Protein AF-A0A4R4USL7-F1 (afdb_monomer)

Mean predicted aligned error: 5.61 Å

Secondary structure (DSSP, 8-state):
-PPPS---SEEEE-SS-HHHHHHSHHHHHHHHHHSTTEEEEEE--SSSPPEEEEEETTTTEEEEEEEETTEEEEEEESSS-HHHHHHHHHHHHHHTT---GGGEEEEEETTEEEEEESSTTSSEEEEPPP--

Nearest PDB structures (foldseek):
  6y2r-assembly1_B  TM=5.702E-01  e=6.009E-01  Escherichia coli K-12
  1mhm-assembly1_A  TM=3.847E-01  e=6.009E-01  Solanum tuberosum
  4it3-assembly1_A  TM=3.369E-01  e=4.751E-01  Saccharomyces cerevisiae
  3ju6-assembly1_B  TM=2.227E-01  e=7.600E-01  Apostichopus japonicus
  4rf7-assembly2_B  TM=1.829E-01  e=9.064E-01  Anthopleura japonica

Organism: NCBI:txid1848322

Sequence (132 aa):
MARPQSRVGSLRPARLDPTDVWEDWTSTWVAQLAAPDTQHSLVFADDGPAEHLLTDHVSQSWAWISAKGEEGVVRQNGPQRLWDSIEKAIHLWDGAGRPHQSAFGITITPSAQRIWLRTPDGPSWNLPTSAT

Structure (mmCIF, N/CA/C/O backbone):
data_AF-A0A4R4USL7-F1
#
_entry.id   AF-A0A4R4USL7-F1
#
loop_
_atom_site.group_PDB
_atom_site.id
_atom_site.type_symbol
_atom_site.label_atom_id
_atom_site.label_alt_id
_atom_site.label_comp_id
_atom_site.label_asym_id
_atom_site.label_entity_id
_atom_site.label_seq_id
_atom_site.pdbx_PDB_ins_code
_atom_site.Cartn_x
_atom_site.Cartn_y
_atom_site.Cartn_z
_atom_site.occupancy
_atom_site.B_iso_or_equiv
_atom_site.auth_seq_id
_atom_site.auth_comp_id
_atom_site.auth_asym_id
_atom_site.auth_atom_id
_atom_site.pdbx_PDB_model_num
ATOM 1 N N . MET A 1 1 ? 20.509 11.798 -11.915 1.00 43.12 1 MET A N 1
ATOM 2 C CA . MET A 1 1 ? 21.074 10.733 -11.044 1.00 43.12 1 MET A CA 1
ATOM 3 C C . MET A 1 1 ? 21.237 9.478 -11.892 1.00 43.12 1 MET A C 1
ATOM 5 O O . MET A 1 1 ? 20.264 9.065 -12.504 1.00 43.12 1 MET A O 1
ATOM 9 N N . ALA A 1 2 ? 22.440 8.906 -11.991 1.00 36.31 2 ALA A N 1
ATOM 10 C CA . ALA A 1 2 ? 22.701 7.754 -12.861 1.00 36.31 2 ALA A CA 1
ATOM 11 C C . ALA A 1 2 ? 22.070 6.457 -12.316 1.00 36.31 2 ALA A C 1
ATOM 13 O O . ALA A 1 2 ? 22.118 6.200 -11.113 1.00 36.31 2 ALA A O 1
ATOM 14 N N . ARG A 1 3 ? 21.509 5.624 -13.208 1.00 40.47 3 ARG A N 1
ATOM 15 C CA . ARG A 1 3 ? 20.965 4.291 -12.887 1.00 40.47 3 ARG A CA 1
ATOM 16 C C . ARG A 1 3 ? 22.046 3.425 -12.211 1.00 40.47 3 ARG A C 1
ATOM 18 O O . ARG A 1 3 ? 23.033 3.095 -12.869 1.00 40.47 3 ARG A O 1
ATOM 25 N N . PRO A 1 4 ? 21.871 2.980 -10.952 1.00 41.59 4 PRO A N 1
ATOM 26 C CA . PRO A 1 4 ? 22.828 2.072 -10.328 1.00 41.59 4 PRO A CA 1
ATOM 27 C C . PRO A 1 4 ? 22.784 0.704 -11.022 1.00 41.59 4 PRO A C 1
ATOM 29 O O . PRO A 1 4 ? 21.722 0.085 -11.119 1.00 41.59 4 PRO A O 1
ATOM 32 N N . GLN A 1 5 ? 23.943 0.246 -11.506 1.00 44.97 5 GLN A N 1
ATOM 33 C CA . GLN A 1 5 ? 24.142 -1.032 -12.208 1.00 44.97 5 GLN A CA 1
ATOM 34 C C . GLN A 1 5 ? 24.178 -2.263 -11.285 1.00 44.97 5 GLN A C 1
ATOM 36 O O . GLN A 1 5 ? 24.168 -3.387 -11.779 1.00 44.97 5 GLN A O 1
ATOM 41 N N . SER A 1 6 ? 24.154 -2.092 -9.960 1.00 50.69 6 SER A N 1
ATOM 42 C CA . SER A 1 6 ? 23.932 -3.200 -9.027 1.00 50.69 6 SER A CA 1
ATOM 43 C C . SER A 1 6 ? 22.532 -3.068 -8.437 1.00 50.69 6 SER A C 1
ATOM 45 O O . SER A 1 6 ? 22.165 -2.029 -7.896 1.00 50.69 6 SER A O 1
ATOM 47 N N . ARG A 1 7 ? 21.687 -4.085 -8.599 1.00 56.00 7 ARG A N 1
ATOM 48 C CA . ARG A 1 7 ? 20.327 -4.052 -8.048 1.00 56.00 7 ARG A CA 1
ATOM 49 C C . ARG A 1 7 ? 19.989 -5.420 -7.476 1.00 56.00 7 ARG A C 1
ATOM 51 O O . ARG A 1 7 ? 19.338 -6.224 -8.139 1.00 56.00 7 ARG A O 1
ATOM 58 N N . VAL A 1 8 ? 20.464 -5.663 -6.256 1.00 77.00 8 VAL A N 1
ATOM 59 C CA . VAL A 1 8 ? 19.923 -6.697 -5.362 1.00 77.00 8 VAL A CA 1
ATOM 60 C C . VAL A 1 8 ? 18.404 -6.501 -5.280 1.00 77.00 8 VAL A C 1
ATOM 62 O O . VAL A 1 8 ? 17.947 -5.367 -5.197 1.00 77.00 8 VAL A O 1
ATOM 65 N N . GLY A 1 9 ? 17.614 -7.571 -5.354 1.00 83.75 9 GLY A N 1
ATOM 66 C CA . GLY A 1 9 ? 16.152 -7.500 -5.264 1.00 83.75 9 GLY A CA 1
ATOM 67 C C . GLY A 1 9 ? 15.442 -8.413 -6.261 1.00 83.75 9 GLY A C 1
ATOM 68 O O . GLY A 1 9 ? 15.983 -8.748 -7.313 1.00 83.75 9 GLY A O 1
ATOM 69 N N . SER A 1 10 ? 14.217 -8.825 -5.935 1.00 92.56 10 SER A N 1
ATOM 70 C CA . SER A 1 10 ? 13.417 -9.691 -6.807 1.00 92.56 10 SER A CA 1
ATOM 71 C C . SER A 1 10 ? 12.821 -8.873 -7.947 1.00 92.56 10 SER A C 1
ATOM 73 O O . SER A 1 10 ? 12.152 -7.874 -7.681 1.00 92.56 10 SER A O 1
ATOM 75 N N . LEU A 1 11 ? 13.032 -9.312 -9.188 1.00 93.38 11 LEU A N 1
ATOM 76 C CA . LEU A 1 11 ? 12.414 -8.747 -10.386 1.00 93.38 11 LEU A CA 1
ATOM 77 C C . LEU A 1 11 ? 11.206 -9.595 -10.795 1.00 93.38 11 LEU A C 1
ATOM 79 O O . LEU A 1 11 ? 11.330 -10.814 -10.906 1.00 93.38 11 LEU A O 1
ATOM 83 N N . ARG A 1 12 ? 10.069 -8.951 -11.056 1.00 94.00 12 ARG A N 1
ATOM 84 C CA . ARG A 1 12 ? 8.862 -9.590 -11.595 1.00 94.00 12 ARG A CA 1
ATOM 85 C C . ARG A 1 12 ? 8.059 -8.622 -12.476 1.00 94.00 12 ARG A C 1
ATOM 87 O O . ARG A 1 12 ? 8.227 -7.412 -12.321 1.00 94.00 12 ARG A O 1
ATOM 94 N N . PRO A 1 13 ? 7.165 -9.116 -13.346 1.00 93.44 13 PRO A N 1
ATOM 95 C CA . PRO A 1 13 ? 6.144 -8.279 -13.971 1.00 93.44 13 PRO A CA 1
ATOM 96 C C . PRO A 1 13 ? 5.254 -7.609 -12.917 1.00 93.44 13 PRO A C 1
ATOM 98 O O . PRO A 1 13 ? 4.960 -8.215 -11.877 1.00 93.44 13 PRO A O 1
ATOM 101 N N . ALA A 1 14 ? 4.845 -6.369 -13.173 1.00 91.75 14 ALA A N 1
ATOM 102 C CA . ALA A 1 14 ? 3.778 -5.701 -12.439 1.00 91.75 14 ALA A CA 1
ATOM 103 C C . ALA A 1 14 ? 2.434 -6.345 -12.805 1.00 91.75 14 ALA A C 1
ATOM 105 O O . ALA A 1 14 ? 2.236 -6.771 -13.939 1.00 91.75 14 ALA A O 1
ATOM 106 N N . ARG A 1 15 ? 1.519 -6.441 -11.839 1.00 92.56 15 ARG A N 1
ATOM 107 C CA . ARG A 1 15 ? 0.145 -6.924 -12.067 1.00 92.56 15 ARG A CA 1
ATOM 108 C C . ARG A 1 15 ? -0.841 -5.786 -12.300 1.00 92.56 15 ARG A C 1
ATOM 110 O O . ARG A 1 15 ? -1.929 -6.032 -12.798 1.00 92.56 15 ARG A O 1
ATOM 117 N N . LEU A 1 16 ? -0.448 -4.577 -11.911 1.00 90.31 16 LEU A N 1
ATOM 118 C CA . LEU A 1 16 ? -1.172 -3.333 -12.125 1.00 90.31 16 LEU A CA 1
ATOM 119 C C . LEU A 1 16 ? -0.285 -2.387 -12.925 1.00 90.31 16 LEU A C 1
ATOM 121 O O . LEU A 1 16 ? 0.935 -2.377 -12.716 1.00 90.31 16 LEU A O 1
ATOM 125 N N . ASP A 1 17 ? -0.894 -1.580 -13.790 1.00 87.12 17 ASP A N 1
ATOM 126 C CA . ASP A 1 17 ? -0.208 -0.413 -14.331 1.00 87.12 17 ASP A CA 1
ATOM 127 C C . ASP A 1 17 ? 0.050 0.558 -13.167 1.00 87.12 17 ASP A C 1
ATOM 129 O O . ASP A 1 17 ? -0.893 0.943 -12.469 1.00 87.12 17 ASP A O 1
ATOM 133 N N . PRO A 1 18 ? 1.311 0.933 -12.884 1.00 82.00 18 PRO A N 1
ATOM 134 C CA . PRO A 1 18 ? 1.587 1.917 -11.850 1.00 82.00 18 PRO A CA 1
ATOM 135 C C . PRO A 1 18 ? 0.876 3.245 -12.100 1.00 82.00 18 PRO A C 1
ATOM 137 O O . PRO A 1 18 ? 0.474 3.880 -11.134 1.00 82.00 18 PRO A O 1
ATOM 140 N N . THR A 1 19 ? 0.693 3.654 -13.353 1.00 82.81 19 THR A N 1
ATOM 141 C CA . THR A 1 19 ? 0.023 4.909 -13.713 1.00 82.81 19 THR A CA 1
ATOM 142 C C . THR A 1 19 ? -1.409 4.924 -13.182 1.00 82.81 19 THR A C 1
ATOM 144 O O . THR A 1 19 ? -1.765 5.832 -12.433 1.00 82.81 19 THR A O 1
ATOM 147 N N . ASP A 1 20 ? -2.173 3.857 -13.435 1.00 86.44 20 ASP A N 1
ATOM 148 C CA . ASP A 1 20 ? -3.557 3.709 -12.963 1.00 86.44 20 ASP A CA 1
ATOM 149 C C . ASP A 1 20 ? -3.674 3.824 -11.437 1.00 86.44 20 ASP A C 1
ATOM 151 O O . ASP A 1 20 ? -4.639 4.390 -10.916 1.00 86.44 20 ASP A O 1
ATOM 155 N N . VAL A 1 21 ? -2.686 3.297 -10.701 1.00 89.31 21 VAL A N 1
ATOM 156 C CA . VAL A 1 21 ? -2.690 3.339 -9.232 1.00 89.31 21 VAL A CA 1
ATOM 157 C C . VAL A 1 21 ? -2.593 4.775 -8.714 1.00 89.31 21 VAL A C 1
ATOM 159 O O . VAL A 1 21 ? -3.223 5.088 -7.701 1.00 89.31 21 VAL A O 1
ATOM 162 N N . TRP A 1 22 ? -1.830 5.634 -9.395 1.00 88.94 22 TRP A N 1
ATOM 163 C CA . TRP A 1 22 ? -1.532 7.001 -8.957 1.00 88.94 22 TRP A CA 1
ATOM 164 C C . TRP A 1 22 ? -2.449 8.075 -9.563 1.00 88.94 22 TRP A C 1
ATOM 166 O O . TRP A 1 22 ? -2.436 9.209 -9.087 1.00 88.94 22 TRP A O 1
ATOM 176 N N . GLU A 1 23 ? -3.243 7.750 -10.587 1.00 87.75 23 GLU A N 1
ATOM 177 C CA . GLU A 1 23 ? -4.209 8.683 -11.188 1.00 87.75 23 GLU A CA 1
ATOM 178 C C . GLU A 1 23 ? -5.504 8.824 -10.374 1.00 87.75 23 GLU A C 1
ATOM 180 O O . GLU A 1 23 ? -6.070 9.917 -10.291 1.00 87.75 23 GLU A O 1
ATOM 185 N N . ASP A 1 24 ? -5.975 7.741 -9.743 1.00 90.19 24 ASP A N 1
ATOM 186 C CA . ASP A 1 24 ? -7.152 7.785 -8.875 1.00 90.19 24 ASP A CA 1
ATOM 187 C C . ASP A 1 24 ? -6.777 8.105 -7.420 1.00 90.19 24 ASP A C 1
ATOM 189 O O . ASP A 1 24 ? -5.935 7.456 -6.787 1.00 90.19 24 ASP A O 1
ATOM 193 N N . TRP A 1 25 ? -7.472 9.092 -6.854 1.00 91.94 25 TRP A N 1
ATOM 194 C CA . TRP A 1 25 ? -7.264 9.521 -5.474 1.00 91.94 25 TRP A CA 1
ATOM 195 C C . TRP A 1 25 ? -7.548 8.401 -4.467 1.00 91.94 25 TRP A C 1
ATOM 197 O O . TRP A 1 25 ? -6.787 8.214 -3.514 1.00 91.94 25 TRP A O 1
ATOM 207 N N . THR A 1 26 ? -8.628 7.636 -4.667 1.00 96.00 26 THR A N 1
ATOM 208 C CA . THR A 1 26 ? -8.997 6.573 -3.717 1.00 96.00 26 THR A CA 1
ATOM 209 C C . THR A 1 26 ? -7.999 5.421 -3.787 1.00 96.00 26 THR A C 1
ATOM 211 O O . THR A 1 26 ? -7.582 4.918 -2.745 1.00 96.00 26 THR A O 1
ATOM 214 N N . SER A 1 27 ? -7.547 5.062 -4.987 1.00 95.88 27 SER A N 1
ATOM 215 C CA . SER A 1 27 ? -6.459 4.113 -5.216 1.00 95.88 27 SER A CA 1
ATOM 216 C C . SER A 1 27 ? -5.167 4.536 -4.510 1.00 95.88 27 SER A C 1
ATOM 218 O O . SER A 1 27 ? -4.606 3.752 -3.744 1.00 95.88 27 SER A O 1
ATOM 220 N N . THR A 1 28 ? -4.734 5.792 -4.662 1.00 95.06 28 THR A N 1
ATOM 221 C CA . THR A 1 28 ? -3.539 6.312 -3.969 1.00 95.06 28 THR A CA 1
ATOM 222 C C . THR A 1 28 ? -3.684 6.212 -2.448 1.00 95.06 28 THR A C 1
ATOM 224 O O . THR A 1 28 ? -2.755 5.812 -1.744 1.00 95.06 28 THR A O 1
ATOM 227 N N . TRP A 1 29 ? -4.873 6.510 -1.923 1.00 95.56 29 TRP A N 1
ATOM 228 C CA . TRP A 1 29 ? -5.157 6.360 -0.501 1.00 95.56 29 TRP A CA 1
ATOM 229 C C . TRP A 1 29 ? -5.116 4.890 -0.043 1.00 95.56 29 TRP A C 1
ATOM 231 O O . TRP A 1 29 ? -4.500 4.594 0.980 1.00 95.56 29 TRP A O 1
ATOM 241 N N . VAL A 1 30 ? -5.679 3.948 -0.808 1.00 98.00 30 VAL A N 1
ATOM 242 C CA . VAL A 1 30 ? -5.581 2.501 -0.523 1.00 98.00 30 VAL A CA 1
ATOM 243 C C . VAL A 1 30 ? -4.129 2.012 -0.589 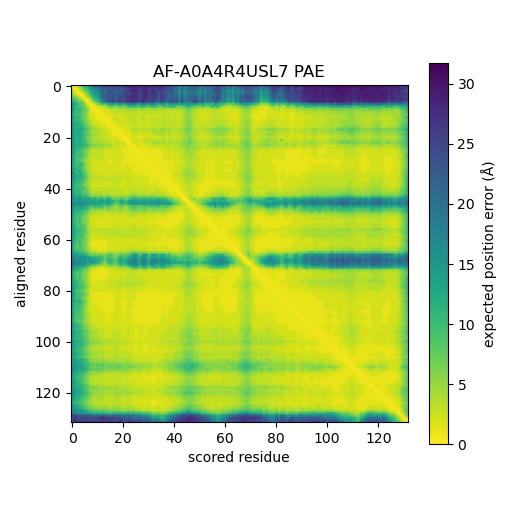1.00 98.00 30 VAL A C 1
ATOM 245 O O . VAL A 1 30 ? -3.712 1.220 0.259 1.00 98.00 30 VAL A O 1
ATOM 248 N N . ALA A 1 31 ? -3.336 2.506 -1.543 1.00 97.25 31 ALA A N 1
ATOM 249 C CA . ALA A 1 31 ? -1.908 2.215 -1.629 1.00 97.25 31 ALA A CA 1
ATOM 250 C C . ALA A 1 31 ? -1.166 2.678 -0.363 1.00 97.25 31 ALA A C 1
ATOM 252 O O . ALA A 1 31 ? -0.379 1.914 0.200 1.00 97.25 31 ALA A O 1
ATOM 253 N N . GLN A 1 32 ? -1.485 3.870 0.154 1.00 96.06 32 GLN A N 1
ATOM 254 C CA . GLN A 1 32 ? -0.936 4.367 1.420 1.00 96.06 32 GLN A CA 1
ATOM 255 C C . GLN A 1 32 ? -1.331 3.486 2.615 1.00 96.06 32 GLN A C 1
ATOM 257 O O . GLN A 1 32 ? -0.504 3.248 3.490 1.00 96.06 32 GLN A O 1
ATOM 262 N N . LEU A 1 33 ? -2.557 2.950 2.666 1.00 97.00 33 LEU A N 1
ATOM 263 C CA . LEU A 1 33 ? -2.951 2.012 3.732 1.00 97.00 33 LEU A CA 1
ATOM 264 C C . LEU A 1 33 ? -2.135 0.714 3.706 1.00 97.00 33 LEU A C 1
ATOM 266 O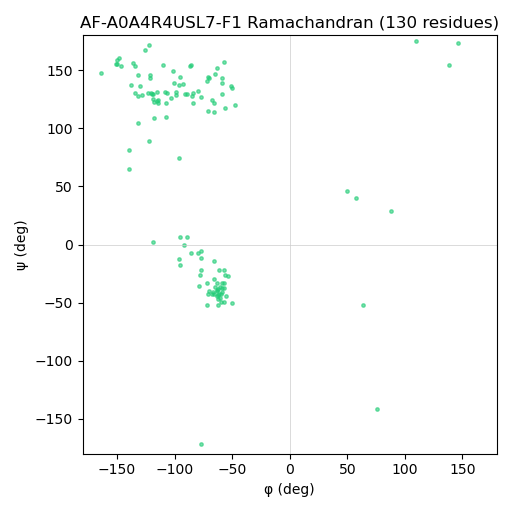 O . LEU A 1 33 ? -1.895 0.107 4.749 1.00 97.00 33 LEU A O 1
ATOM 270 N N . ALA A 1 34 ? -1.739 0.266 2.515 1.00 97.19 34 ALA A N 1
ATOM 271 C CA . ALA A 1 34 ? -0.956 -0.949 2.324 1.00 97.19 34 ALA A CA 1
ATOM 272 C C . ALA A 1 34 ? 0.533 -0.769 2.651 1.00 97.19 34 ALA A C 1
ATOM 274 O O . ALA A 1 34 ? 1.214 -1.743 2.978 1.00 97.19 34 ALA A O 1
ATOM 275 N N . ALA A 1 35 ? 1.029 0.461 2.526 1.00 96.19 35 ALA A N 1
ATOM 276 C CA . ALA A 1 35 ? 2.433 0.815 2.658 1.00 96.19 35 ALA A CA 1
ATOM 277 C C . ALA A 1 35 ? 2.579 2.145 3.439 1.00 96.19 35 ALA A C 1
ATOM 279 O O . ALA A 1 35 ? 3.018 3.153 2.889 1.00 96.19 35 ALA A O 1
ATOM 280 N N . PRO A 1 36 ? 2.193 2.171 4.728 1.00 94.50 36 PRO A N 1
ATOM 281 C CA . PRO A 1 36 ? 1.951 3.401 5.491 1.00 94.50 36 PRO A CA 1
ATOM 282 C C . PRO A 1 36 ? 3.189 4.270 5.726 1.00 94.50 36 PRO A C 1
ATOM 284 O O . PRO A 1 36 ? 3.059 5.488 5.779 1.00 94.50 36 PRO A O 1
ATOM 287 N N . ASP A 1 37 ? 4.375 3.670 5.807 1.00 94.44 37 ASP A N 1
ATOM 288 C CA . ASP A 1 37 ? 5.647 4.383 5.992 1.00 94.44 37 ASP A CA 1
ATOM 289 C C . ASP A 1 37 ? 6.375 4.656 4.661 1.00 94.44 37 ASP A C 1
ATOM 291 O O . ASP A 1 37 ? 7.521 5.110 4.634 1.00 94.44 37 ASP A O 1
ATOM 295 N N . THR A 1 38 ? 5.730 4.348 3.530 1.00 96.19 38 THR A N 1
ATOM 296 C CA . THR A 1 38 ? 6.341 4.461 2.205 1.00 96.19 38 THR A CA 1
ATOM 297 C C . THR A 1 38 ? 6.234 5.870 1.651 1.00 96.19 38 THR A C 1
ATOM 299 O O . THR A 1 38 ? 5.157 6.455 1.577 1.00 96.19 38 THR A O 1
ATOM 302 N N . GLN A 1 39 ? 7.365 6.382 1.181 1.00 95.56 39 GLN A N 1
ATOM 303 C CA . GLN A 1 39 ? 7.445 7.555 0.325 1.00 95.56 39 GLN A CA 1
ATOM 304 C C . GLN A 1 39 ? 7.446 7.120 -1.140 1.00 95.56 39 GLN A C 1
ATOM 306 O O . GLN A 1 39 ? 8.140 6.171 -1.510 1.00 95.56 39 GLN A O 1
ATOM 311 N N . HIS A 1 40 ? 6.698 7.839 -1.974 1.00 94.69 40 HIS A N 1
ATOM 312 C CA . HIS A 1 40 ? 6.681 7.661 -3.424 1.00 94.69 40 HIS A CA 1
ATOM 313 C C . HIS A 1 40 ? 7.378 8.843 -4.102 1.00 94.69 40 HIS A C 1
ATOM 315 O O . HIS A 1 40 ? 7.127 10.001 -3.783 1.00 94.69 40 HIS A O 1
ATOM 321 N N . SER A 1 41 ? 8.293 8.551 -5.021 1.00 91.75 41 SER A N 1
ATOM 322 C CA . SER A 1 41 ? 9.011 9.531 -5.835 1.00 91.75 41 SER A CA 1
ATOM 323 C C . SER A 1 41 ? 8.988 9.134 -7.306 1.00 91.75 41 SER A C 1
ATOM 325 O O . SER A 1 41 ? 9.067 7.951 -7.642 1.00 91.75 41 SER A O 1
ATOM 327 N N . LEU A 1 42 ? 8.934 10.130 -8.188 1.00 90.44 42 LEU A N 1
ATOM 328 C CA . LEU A 1 42 ? 9.174 9.945 -9.616 1.00 90.44 42 LEU A CA 1
ATOM 329 C C . LEU A 1 42 ? 10.653 10.170 -9.919 1.00 90.44 42 LEU A C 1
ATOM 331 O O . LEU A 1 42 ? 11.240 11.180 -9.528 1.00 90.44 42 LEU A O 1
ATOM 335 N N . VAL A 1 43 ? 11.252 9.222 -10.628 1.00 88.69 43 VAL A N 1
ATOM 336 C CA . VAL A 1 43 ? 12.625 9.295 -11.112 1.00 88.69 43 VAL A CA 1
ATOM 337 C C . VAL A 1 43 ? 12.580 9.524 -12.614 1.00 88.69 43 VAL A C 1
ATOM 339 O O . VAL A 1 43 ? 12.224 8.634 -13.384 1.00 88.69 43 VAL A O 1
ATOM 342 N N . PHE A 1 44 ? 12.959 10.726 -13.030 1.00 84.50 44 PHE A N 1
ATOM 343 C CA . PHE A 1 44 ? 13.080 11.082 -14.437 1.00 84.50 44 PHE A CA 1
ATOM 344 C C . PHE A 1 44 ? 14.449 10.631 -14.955 1.00 84.50 44 PHE A C 1
ATOM 346 O O . PHE A 1 44 ? 15.486 11.003 -14.396 1.00 84.50 44 PHE A O 1
ATOM 353 N N . ALA A 1 45 ? 14.448 9.792 -15.989 1.00 72.75 45 ALA A N 1
ATOM 354 C CA . ALA A 1 45 ? 15.642 9.497 -16.771 1.00 72.75 45 ALA A CA 1
ATOM 355 C C . ALA A 1 45 ? 15.806 10.557 -17.868 1.00 72.75 45 ALA A C 1
ATOM 357 O O . ALA A 1 45 ? 14.816 11.143 -18.298 1.00 72.75 45 ALA A O 1
ATOM 358 N N . ASP A 1 46 ? 17.042 10.776 -18.323 1.00 75.31 46 ASP A N 1
ATOM 359 C CA . ASP A 1 46 ? 17.324 11.751 -19.386 1.00 75.31 46 ASP A CA 1
ATOM 360 C C . ASP A 1 46 ? 16.582 11.385 -20.688 1.00 75.31 46 ASP A C 1
ATOM 362 O O . ASP A 1 46 ? 16.029 12.263 -21.340 1.00 75.31 46 ASP A O 1
ATOM 366 N N . ASP A 1 47 ? 16.473 10.081 -20.985 1.00 74.62 47 ASP A N 1
ATOM 367 C CA . ASP A 1 47 ? 15.712 9.528 -22.108 1.00 74.62 47 ASP A CA 1
ATOM 368 C C . ASP A 1 47 ? 14.818 8.362 -21.632 1.00 74.62 47 ASP A C 1
ATOM 370 O O . ASP A 1 47 ? 15.300 7.251 -21.376 1.00 74.62 47 ASP A O 1
ATOM 374 N N . GLY A 1 48 ? 13.507 8.592 -21.499 1.00 74.94 48 GLY A N 1
ATOM 375 C CA . GLY A 1 48 ? 12.517 7.547 -21.198 1.00 74.94 48 GLY A CA 1
ATOM 376 C C . GLY A 1 48 ? 11.338 8.011 -20.333 1.00 74.94 48 GLY A C 1
ATOM 377 O O . GLY A 1 48 ? 11.333 9.144 -19.852 1.00 74.94 48 GLY A O 1
ATOM 378 N N . PRO A 1 49 ? 10.325 7.148 -20.125 1.00 78.88 49 PRO A N 1
ATOM 379 C CA . PRO A 1 49 ? 9.239 7.445 -19.197 1.00 78.88 49 PRO A CA 1
ATOM 380 C C . PRO A 1 49 ? 9.771 7.578 -17.764 1.00 78.88 49 PRO A C 1
ATOM 382 O O . PRO A 1 49 ? 10.770 6.952 -17.399 1.00 78.88 49 PRO A O 1
ATOM 385 N N . ALA A 1 50 ? 9.083 8.380 -16.948 1.00 84.25 50 ALA A N 1
ATOM 386 C CA . ALA A 1 50 ? 9.371 8.460 -15.523 1.00 84.25 50 ALA A CA 1
ATOM 387 C C . ALA A 1 50 ? 9.215 7.076 -14.872 1.00 84.25 50 ALA A C 1
ATOM 389 O O . ALA A 1 50 ? 8.294 6.320 -15.183 1.00 84.25 50 ALA A O 1
ATOM 390 N N . GLU A 1 51 ? 10.126 6.741 -13.965 1.00 88.19 51 GLU A N 1
ATOM 391 C CA . GLU A 1 51 ? 10.064 5.516 -13.171 1.00 88.19 51 GLU A CA 1
ATOM 392 C C . GLU A 1 51 ? 9.553 5.847 -11.764 1.00 88.19 51 GLU A C 1
ATOM 394 O O . GLU A 1 51 ? 9.796 6.934 -11.241 1.00 88.19 51 GLU A O 1
ATOM 399 N N . HIS A 1 52 ? 8.858 4.912 -11.124 1.00 91.44 52 HIS A N 1
ATOM 400 C CA . HIS A 1 52 ? 8.327 5.098 -9.776 1.00 91.44 52 HIS A CA 1
ATOM 401 C C . HIS A 1 52 ? 9.265 4.431 -8.773 1.00 91.44 52 HIS A C 1
ATOM 403 O O . HIS A 1 52 ? 9.604 3.253 -8.906 1.00 91.44 52 HIS A O 1
ATOM 409 N N . LEU A 1 53 ? 9.666 5.178 -7.751 1.00 94.06 53 LEU A N 1
ATOM 410 C CA . LEU A 1 53 ? 10.454 4.685 -6.631 1.00 94.06 53 LEU A CA 1
ATOM 411 C C . LEU A 1 53 ? 9.623 4.773 -5.353 1.00 94.06 53 LEU A C 1
ATOM 413 O O . LEU A 1 53 ? 9.148 5.844 -4.985 1.00 94.06 53 LEU A O 1
ATOM 417 N N . LEU A 1 54 ? 9.481 3.638 -4.682 1.00 96.44 54 LEU A N 1
ATOM 418 C CA . LEU A 1 54 ? 8.913 3.505 -3.352 1.00 96.44 54 LEU A CA 1
ATOM 419 C C . LEU A 1 54 ? 10.032 3.221 -2.358 1.00 96.44 54 LEU A C 1
ATOM 421 O O . LEU A 1 54 ? 10.824 2.300 -2.574 1.00 96.44 54 LEU A O 1
ATOM 425 N N . THR A 1 55 ? 10.076 3.971 -1.264 1.00 97.19 55 THR A N 1
ATOM 426 C CA . THR A 1 55 ? 11.057 3.792 -0.188 1.00 97.19 55 THR A CA 1
ATOM 427 C C . THR A 1 55 ? 10.385 3.840 1.168 1.00 97.19 55 THR A C 1
ATOM 429 O O . THR A 1 55 ? 9.667 4.787 1.471 1.00 97.19 55 THR A O 1
ATOM 432 N N . ASP A 1 56 ? 10.676 2.853 2.003 1.00 96.06 56 ASP A N 1
ATOM 433 C CA . ASP A 1 56 ? 10.301 2.815 3.410 1.00 96.06 56 ASP A CA 1
ATOM 434 C C . ASP A 1 56 ? 11.585 2.772 4.247 1.00 96.06 56 ASP A C 1
ATOM 436 O O . ASP A 1 56 ? 12.315 1.775 4.272 1.00 96.06 56 ASP A O 1
ATOM 440 N N . HIS A 1 57 ? 11.870 3.881 4.926 1.00 92.38 57 HIS A N 1
ATOM 441 C CA . HIS A 1 57 ? 13.052 4.019 5.774 1.00 92.38 57 HIS A CA 1
ATOM 442 C C . HIS A 1 57 ? 12.910 3.308 7.123 1.00 92.38 57 HIS A C 1
ATOM 444 O O . HIS A 1 57 ? 13.927 2.987 7.739 1.00 92.38 57 HIS A O 1
ATOM 450 N N . VAL A 1 58 ? 11.686 3.040 7.582 1.00 91.94 58 VAL A N 1
ATOM 451 C CA . VAL A 1 58 ? 11.437 2.325 8.837 1.00 91.94 58 VAL A CA 1
ATOM 452 C C . VAL A 1 58 ? 11.798 0.857 8.654 1.00 91.94 58 VAL A C 1
ATOM 454 O O . VAL A 1 58 ? 12.609 0.316 9.405 1.00 91.94 58 VAL A O 1
ATOM 457 N N . SER A 1 59 ? 11.264 0.220 7.610 1.00 93.06 59 SER A N 1
ATOM 458 C CA . SER A 1 59 ? 11.557 -1.190 7.330 1.00 93.06 59 SER A CA 1
ATOM 459 C C . SER A 1 59 ? 12.830 -1.418 6.513 1.00 93.06 59 SER A C 1
ATOM 461 O O . SER A 1 59 ? 13.232 -2.567 6.346 1.00 93.06 59 SER A O 1
ATOM 463 N N . GLN A 1 60 ? 13.466 -0.357 6.003 1.00 94.81 60 GLN A N 1
ATOM 464 C CA . GLN A 1 60 ? 14.589 -0.441 5.058 1.00 94.81 60 GLN A CA 1
ATOM 465 C C . GLN A 1 60 ? 14.213 -1.227 3.787 1.00 94.81 60 GLN A C 1
ATOM 467 O O . GLN A 1 60 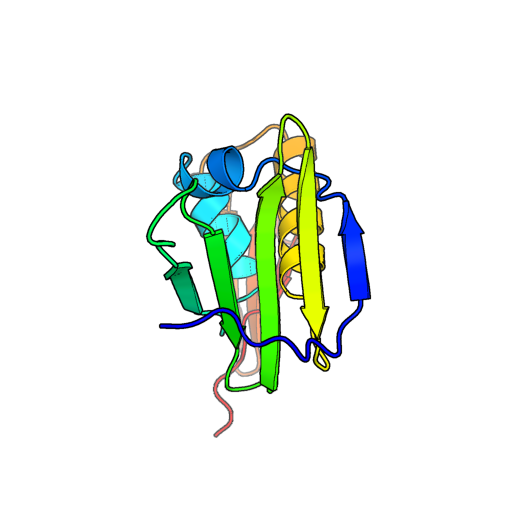? 14.999 -2.022 3.258 1.00 94.81 60 GLN A O 1
ATOM 472 N N . SER A 1 61 ? 12.991 -1.005 3.297 1.00 96.44 61 SER A N 1
ATOM 473 C CA . SER A 1 61 ? 12.456 -1.641 2.090 1.00 96.44 61 SER A CA 1
ATOM 474 C C . SER A 1 61 ? 12.318 -0.648 0.947 1.00 96.44 61 SER A C 1
ATOM 476 O O . SER A 1 61 ? 12.152 0.553 1.153 1.00 96.44 61 SER A O 1
ATOM 478 N N . TRP A 1 62 ? 12.365 -1.148 -0.284 1.00 97.31 62 TRP A N 1
ATOM 479 C CA . TRP A 1 62 ? 12.143 -0.332 -1.471 1.00 97.31 62 TRP A CA 1
ATOM 480 C C . TRP A 1 62 ? 11.551 -1.136 -2.625 1.00 97.31 62 TRP A C 1
ATOM 482 O O . TRP A 1 62 ? 11.751 -2.351 -2.731 1.00 97.31 62 TRP A O 1
ATOM 492 N N . ALA A 1 63 ? 10.863 -0.437 -3.528 1.00 96.12 63 ALA A N 1
ATOM 493 C CA . ALA A 1 63 ? 10.410 -0.965 -4.808 1.00 96.12 63 ALA A CA 1
ATOM 494 C C . ALA A 1 63 ? 10.632 0.059 -5.928 1.00 96.12 63 ALA A C 1
ATOM 496 O O . ALA A 1 63 ? 10.380 1.244 -5.774 1.00 96.12 63 ALA A O 1
ATOM 497 N N . TRP A 1 64 ? 11.111 -0.418 -7.066 1.00 94.19 64 TRP A N 1
ATOM 498 C CA . TRP A 1 64 ? 11.322 0.329 -8.293 1.00 94.19 64 TRP A CA 1
ATOM 499 C C . TRP A 1 64 ? 10.377 -0.225 -9.348 1.00 94.19 64 TRP A C 1
ATOM 501 O O . TRP A 1 64 ? 10.456 -1.415 -9.664 1.00 94.19 64 TRP A O 1
ATOM 511 N N . ILE A 1 65 ? 9.517 0.620 -9.902 1.00 92.44 65 ILE A N 1
ATOM 512 C CA . ILE A 1 65 ? 8.545 0.250 -10.922 1.00 92.44 65 ILE A CA 1
ATOM 513 C C . ILE A 1 65 ? 8.863 1.033 -12.189 1.00 92.44 65 ILE A C 1
ATOM 515 O O . ILE A 1 65 ? 8.924 2.261 -12.179 1.00 92.44 65 ILE A O 1
ATOM 519 N N . SER A 1 66 ? 9.102 0.316 -13.280 1.00 86.00 66 SER A N 1
ATOM 520 C CA . SER A 1 66 ? 9.378 0.912 -14.586 1.00 86.00 66 SER A CA 1
ATOM 521 C C . SER A 1 66 ? 8.371 0.404 -15.603 1.00 86.00 66 SER A C 1
ATOM 523 O O . SER A 1 66 ? 8.213 -0.812 -15.737 1.00 86.00 66 SER A O 1
ATOM 525 N N . ALA A 1 67 ? 7.758 1.311 -16.359 1.00 72.75 67 ALA A N 1
ATOM 526 C CA . ALA A 1 67 ? 7.057 0.957 -17.584 1.00 72.75 67 ALA A CA 1
ATOM 527 C C . ALA A 1 67 ? 8.103 0.572 -18.642 1.00 72.75 67 ALA A C 1
ATOM 529 O O . ALA A 1 67 ? 8.944 1.394 -19.017 1.00 72.75 67 ALA A O 1
ATOM 530 N N . LYS A 1 68 ? 8.119 -0.691 -19.086 1.00 66.44 68 LYS A N 1
ATOM 531 C CA . LYS A 1 68 ? 9.019 -1.142 -20.154 1.00 66.44 68 LYS A CA 1
ATOM 532 C C . LYS A 1 68 ? 8.189 -1.717 -21.301 1.00 66.44 68 LYS A C 1
ATOM 534 O O . LYS A 1 68 ? 7.956 -2.917 -21.357 1.00 66.44 68 LYS A O 1
ATOM 539 N N . GLY A 1 69 ? 7.802 -0.860 -22.244 1.00 64.56 69 GLY A N 1
ATOM 540 C CA . GLY A 1 69 ? 6.853 -1.232 -23.299 1.00 64.56 69 GLY A CA 1
ATOM 541 C C . GLY A 1 69 ? 5.425 -1.274 -22.751 1.00 64.56 69 GLY A C 1
ATOM 542 O O . GLY A 1 69 ? 5.084 -0.431 -21.929 1.00 64.56 69 GLY A O 1
ATOM 543 N N . GLU A 1 70 ? 4.620 -2.245 -23.185 1.00 58.84 70 GLU A N 1
ATOM 544 C CA . GLU A 1 70 ? 3.225 -2.421 -22.732 1.00 58.84 70 GLU A CA 1
ATOM 545 C C . GLU A 1 70 ? 3.108 -3.067 -21.337 1.00 58.84 70 GLU A C 1
ATOM 547 O O . GLU A 1 70 ? 2.034 -3.062 -20.747 1.00 58.84 70 GLU A O 1
ATOM 552 N N . GLU A 1 71 ? 4.202 -3.604 -20.781 1.00 68.94 71 GLU A N 1
ATOM 553 C CA . GLU A 1 71 ? 4.197 -4.293 -19.487 1.00 68.94 71 GLU A CA 1
ATOM 554 C C . GLU A 1 71 ? 5.110 -3.587 -18.468 1.00 68.94 71 GLU A C 1
ATOM 556 O O . GLU A 1 71 ? 6.308 -3.364 -18.689 1.00 68.94 71 GLU A O 1
ATOM 561 N N . GLY A 1 72 ? 4.550 -3.235 -17.309 1.00 82.56 72 GLY A N 1
ATOM 562 C CA . GLY A 1 72 ? 5.320 -2.732 -16.173 1.00 82.56 72 GLY A CA 1
ATOM 563 C C . GLY A 1 72 ? 6.180 -3.833 -15.545 1.00 82.56 72 GLY A C 1
ATOM 564 O O . GLY A 1 72 ? 5.755 -4.981 -15.426 1.00 82.56 72 GLY A O 1
ATOM 565 N N . VAL A 1 73 ? 7.388 -3.500 -15.084 1.00 91.25 73 VAL A N 1
ATOM 566 C CA . VAL A 1 73 ? 8.222 -4.406 -14.275 1.00 91.25 73 VAL A CA 1
ATOM 567 C C . VAL A 1 73 ? 8.549 -3.791 -12.926 1.00 91.25 73 VAL A C 1
ATOM 569 O O . VAL A 1 73 ? 8.807 -2.594 -12.808 1.00 91.25 73 VAL A O 1
ATOM 572 N N . VAL A 1 74 ? 8.581 -4.643 -11.908 1.00 94.00 74 VAL A N 1
ATOM 573 C CA . VAL A 1 74 ? 8.808 -4.274 -10.514 1.00 94.00 74 VAL A CA 1
ATOM 574 C C . VAL A 1 74 ? 10.065 -4.963 -10.034 1.00 94.00 74 VAL A C 1
ATOM 576 O O . VAL A 1 74 ? 10.215 -6.182 -10.147 1.00 94.00 74 VAL A O 1
ATOM 579 N N . ARG A 1 75 ? 10.963 -4.186 -9.441 1.00 94.12 75 ARG A N 1
ATOM 580 C CA . ARG A 1 75 ? 12.101 -4.699 -8.689 1.00 94.12 75 ARG A CA 1
ATOM 581 C C . ARG A 1 75 ? 12.027 -4.205 -7.265 1.00 94.12 75 ARG A C 1
ATOM 583 O O . ARG A 1 75 ? 11.895 -3.013 -7.059 1.00 94.12 75 ARG A O 1
ATOM 590 N N . GLN A 1 76 ? 12.155 -5.089 -6.292 1.00 96.44 76 GLN A N 1
ATOM 591 C CA . GLN A 1 76 ? 12.002 -4.703 -4.890 1.00 96.44 76 GLN A CA 1
ATOM 592 C C . GLN A 1 76 ? 12.910 -5.504 -3.968 1.00 96.44 76 GLN A C 1
ATOM 594 O O . GLN A 1 76 ? 13.269 -6.654 -4.257 1.00 96.44 76 GLN A O 1
ATOM 599 N N . ASN A 1 77 ? 13.249 -4.910 -2.832 1.00 95.81 77 ASN A N 1
ATOM 600 C CA . ASN A 1 77 ? 14.111 -5.506 -1.824 1.00 95.81 77 ASN A CA 1
ATOM 601 C C . ASN A 1 77 ? 13.752 -4.991 -0.426 1.00 95.81 77 ASN A C 1
ATOM 603 O O . ASN A 1 77 ? 13.182 -3.913 -0.288 1.00 95.81 77 ASN A O 1
ATOM 607 N N . GLY A 1 78 ? 14.143 -5.753 0.591 1.00 95.00 78 GLY A N 1
ATOM 608 C CA . GLY A 1 78 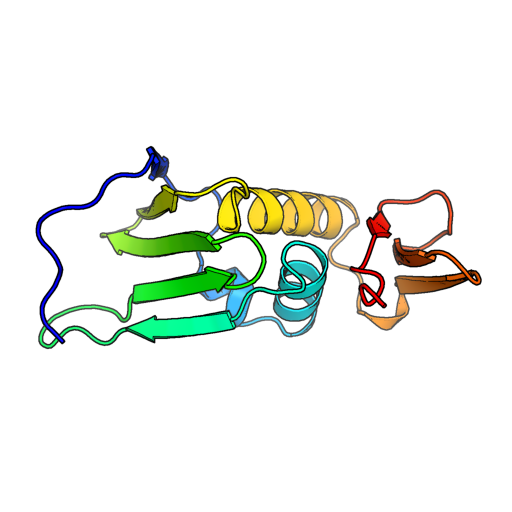? 13.890 -5.448 1.996 1.00 95.00 78 GLY A CA 1
ATOM 609 C C . GLY A 1 78 ? 12.866 -6.391 2.637 1.00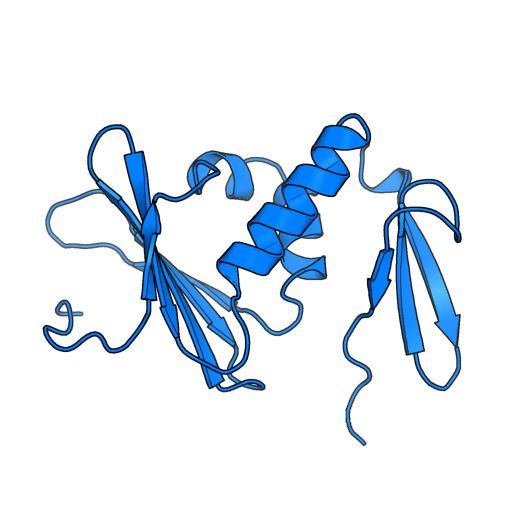 95.00 78 GLY A C 1
ATOM 610 O O . GLY A 1 78 ? 12.316 -7.263 1.952 1.00 95.00 78 GLY A O 1
ATOM 611 N N . PRO A 1 79 ? 12.648 -6.256 3.957 1.00 95.31 79 PRO A N 1
ATOM 612 C CA . PRO A 1 79 ? 11.688 -7.057 4.717 1.00 95.31 79 PRO A CA 1
ATOM 613 C C . PRO A 1 79 ? 10.246 -6.945 4.213 1.00 95.31 79 PRO A C 1
ATOM 615 O O . PRO A 1 79 ? 9.503 -7.923 4.272 1.00 95.31 79 PRO A O 1
ATOM 618 N N . GLN A 1 80 ? 9.855 -5.777 3.699 1.00 95.19 80 GLN A N 1
ATOM 619 C CA . GLN A 1 80 ? 8.533 -5.529 3.134 1.00 95.19 80 GLN A CA 1
ATOM 620 C C . GLN A 1 80 ? 8.581 -5.582 1.605 1.00 95.19 80 GLN A C 1
ATOM 622 O O . GLN A 1 80 ? 9.483 -5.049 0.956 1.00 95.19 80 GLN A O 1
ATOM 627 N N . ARG A 1 81 ? 7.561 -6.193 1.000 1.00 96.81 81 ARG A N 1
ATOM 628 C CA . ARG A 1 81 ? 7.350 -6.192 -0.454 1.00 96.81 81 ARG A CA 1
ATOM 629 C C . ARG A 1 81 ? 6.359 -5.089 -0.814 1.00 96.81 81 ARG A C 1
ATOM 631 O O . ARG A 1 81 ? 5.193 -5.369 -1.064 1.00 96.81 81 ARG A O 1
ATOM 638 N N . LEU A 1 82 ? 6.821 -3.835 -0.771 1.00 97.44 82 LEU A N 1
ATOM 639 C CA . LEU A 1 82 ? 5.967 -2.635 -0.817 1.00 97.44 82 LEU A CA 1
ATOM 640 C C . LEU A 1 82 ? 4.958 -2.660 -1.973 1.00 97.44 82 LEU A C 1
ATOM 642 O O . LEU A 1 82 ? 3.760 -2.494 -1.756 1.00 97.44 82 LEU A O 1
ATOM 646 N N . TRP A 1 83 ? 5.424 -2.938 -3.193 1.00 97.25 83 TRP A N 1
ATOM 647 C CA . TRP A 1 83 ? 4.540 -2.969 -4.357 1.00 97.25 83 TRP A CA 1
ATOM 648 C C . TRP A 1 83 ? 3.611 -4.192 -4.364 1.00 97.25 83 TRP A C 1
ATOM 650 O O . TRP A 1 83 ? 2.463 -4.080 -4.779 1.00 97.25 83 TRP A O 1
ATOM 660 N N . ASP A 1 84 ? 4.047 -5.347 -3.845 1.00 97.44 84 ASP A N 1
ATOM 661 C CA . ASP A 1 84 ? 3.160 -6.512 -3.680 1.00 97.44 84 ASP A CA 1
ATOM 662 C C . ASP A 1 84 ? 2.019 -6.210 -2.699 1.00 97.44 84 ASP A C 1
ATOM 664 O O . ASP A 1 84 ? 0.880 -6.621 -2.932 1.00 97.44 84 ASP A O 1
ATOM 668 N N . SER A 1 85 ? 2.318 -5.499 -1.608 1.00 97.69 85 SER A N 1
ATOM 669 C CA . SER A 1 85 ? 1.317 -5.068 -0.631 1.00 97.69 85 SER A CA 1
ATOM 670 C C . SER A 1 85 ? 0.307 -4.108 -1.257 1.00 97.69 85 SER A C 1
ATOM 672 O O . SER A 1 85 ? -0.895 -4.290 -1.056 1.00 97.69 85 SER A O 1
ATOM 674 N N . ILE A 1 86 ? 0.779 -3.142 -2.053 1.00 97.69 86 ILE A N 1
ATOM 675 C CA . ILE A 1 86 ? -0.078 -2.201 -2.787 1.00 97.69 86 ILE A CA 1
ATOM 676 C C . ILE A 1 86 ? -0.969 -2.946 -3.784 1.00 97.69 86 ILE A C 1
ATOM 678 O O . ILE A 1 86 ? -2.187 -2.815 -3.704 1.00 97.69 86 ILE A O 1
ATOM 682 N N . GLU A 1 87 ? -0.408 -3.796 -4.652 1.00 97.38 87 GLU A N 1
ATOM 683 C CA . GLU A 1 87 ? -1.198 -4.589 -5.609 1.00 97.38 87 GLU A CA 1
ATOM 684 C C . GLU A 1 87 ? -2.277 -5.418 -4.907 1.00 97.38 87 GLU A C 1
ATOM 686 O O . GLU A 1 87 ? -3.427 -5.457 -5.340 1.00 97.38 87 GLU A O 1
ATOM 691 N N . LYS A 1 88 ? -1.928 -6.065 -3.789 1.00 97.75 88 LYS A N 1
ATOM 692 C CA . LYS A 1 88 ? -2.884 -6.849 -3.004 1.00 97.75 88 LYS A CA 1
ATOM 693 C C . LYS A 1 88 ? -4.016 -5.979 -2.455 1.00 97.75 88 LYS A C 1
ATOM 695 O O . LYS A 1 88 ? -5.168 -6.408 -2.478 1.00 97.75 88 LYS A O 1
ATOM 700 N N . ALA A 1 89 ? -3.703 -4.796 -1.933 1.00 97.88 89 ALA A N 1
ATOM 701 C CA . ALA A 1 89 ? -4.699 -3.890 -1.374 1.00 97.88 89 ALA A CA 1
ATOM 702 C C . ALA A 1 89 ? -5.631 -3.319 -2.448 1.00 97.88 89 ALA A C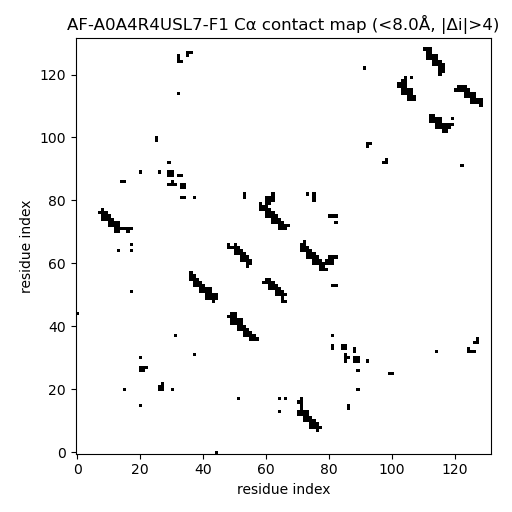 1
ATOM 704 O O . ALA A 1 89 ? -6.845 -3.313 -2.245 1.00 97.88 89 ALA A O 1
ATOM 705 N N . ILE A 1 90 ? -5.081 -2.924 -3.599 1.00 97.50 90 ILE A N 1
ATOM 706 C CA . ILE A 1 90 ? -5.865 -2.455 -4.745 1.00 97.50 90 ILE A CA 1
ATOM 707 C C . ILE A 1 90 ? -6.779 -3.566 -5.256 1.00 97.50 90 ILE A C 1
ATOM 709 O O . ILE A 1 90 ? -7.976 -3.340 -5.362 1.00 97.50 90 ILE A O 1
ATOM 713 N N . HIS A 1 91 ? -6.286 -4.796 -5.433 1.00 97.12 91 HIS A N 1
ATOM 714 C CA . HIS A 1 91 ? -7.144 -5.918 -5.832 1.00 97.12 91 HIS A CA 1
ATOM 715 C C . HIS A 1 91 ? -8.289 -6.190 -4.840 1.00 97.12 91 HIS A C 1
ATOM 717 O O . HIS A 1 91 ? -9.396 -6.529 -5.256 1.00 97.12 91 HIS A O 1
ATOM 723 N N . LEU A 1 92 ? -8.053 -6.049 -3.529 1.00 97.19 92 LEU A N 1
ATOM 724 C CA . LEU A 1 92 ? -9.109 -6.191 -2.518 1.00 97.19 92 LEU A CA 1
ATOM 725 C C . LEU A 1 92 ? -10.160 -5.077 -2.622 1.00 97.19 92 LEU A C 1
ATOM 727 O O . LEU A 1 92 ? -11.354 -5.344 -2.479 1.00 97.19 92 LEU A O 1
ATOM 731 N N . TRP A 1 93 ? -9.730 -3.840 -2.867 1.00 97.50 93 TRP A N 1
ATOM 732 C CA . TRP A 1 93 ? -10.617 -2.690 -3.041 1.00 97.50 93 TRP A CA 1
ATOM 733 C C . TRP A 1 93 ? -11.395 -2.743 -4.366 1.00 97.50 93 TRP A C 1
ATOM 735 O O . TRP A 1 93 ? -12.612 -2.536 -4.373 1.00 97.50 93 TRP A O 1
ATOM 745 N N . ASP A 1 94 ? -10.734 -3.115 -5.461 1.00 96.31 94 ASP A N 1
ATOM 746 C CA . ASP A 1 94 ? -11.351 -3.353 -6.767 1.00 96.31 94 ASP A CA 1
ATOM 747 C C . ASP A 1 94 ? -12.391 -4.472 -6.682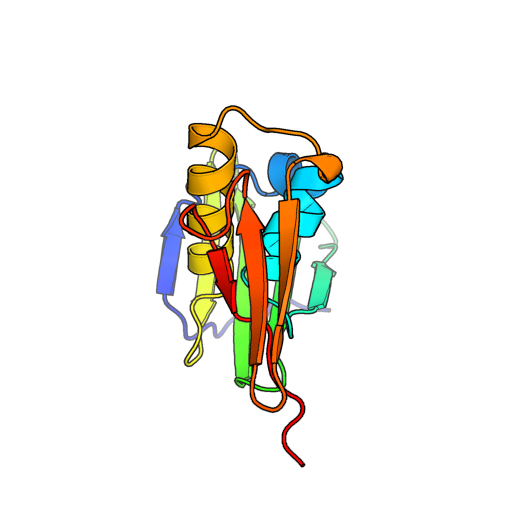 1.00 96.31 94 ASP A C 1
ATOM 749 O O . ASP A 1 94 ? -13.529 -4.297 -7.121 1.00 96.31 94 ASP A O 1
ATOM 753 N N . GLY A 1 95 ? -12.052 -5.586 -6.023 1.00 96.31 95 GLY A N 1
ATOM 754 C CA . GLY A 1 95 ? -12.977 -6.692 -5.763 1.00 96.31 95 GLY A CA 1
ATOM 755 C C . GLY A 1 95 ? -14.192 -6.298 -4.912 1.00 96.31 95 GLY A C 1
ATOM 756 O O . GLY A 1 95 ? -15.235 -6.944 -4.988 1.00 96.31 95 GLY A O 1
ATOM 757 N N . ALA A 1 96 ? -14.098 -5.209 -4.144 1.00 95.88 96 ALA A N 1
ATOM 758 C CA . ALA A 1 96 ? -15.210 -4.620 -3.396 1.00 95.88 96 ALA A CA 1
ATOM 759 C C . ALA A 1 96 ? -16.014 -3.574 -4.200 1.00 95.88 96 ALA A C 1
ATOM 761 O O . ALA A 1 96 ? -16.916 -2.928 -3.642 1.00 95.88 96 ALA A O 1
ATOM 762 N N . GLY A 1 97 ? -15.706 -3.411 -5.490 1.00 96.31 97 GLY A N 1
ATOM 763 C CA . GLY A 1 97 ? -16.403 -2.538 -6.433 1.00 96.31 97 GLY A CA 1
ATOM 764 C C . GLY A 1 97 ? -15.887 -1.101 -6.468 1.00 96.31 97 GLY A C 1
ATOM 765 O O . GLY A 1 97 ? -16.684 -0.200 -6.717 1.00 96.31 97 GLY A O 1
ATOM 766 N N . ARG A 1 98 ? -14.600 -0.878 -6.165 1.00 95.75 98 ARG A N 1
ATOM 767 C CA . ARG A 1 98 ? -13.948 0.449 -6.172 1.00 95.75 98 ARG A CA 1
ATOM 768 C C . ARG A 1 98 ? -14.719 1.532 -5.398 1.00 95.75 98 ARG A C 1
ATOM 770 O O . ARG A 1 98 ? -14.943 2.628 -5.913 1.00 95.75 98 ARG A O 1
ATOM 777 N N . PRO A 1 99 ? -15.211 1.243 -4.178 1.00 97.19 99 PRO A N 1
ATOM 778 C CA . PRO A 1 99 ? -16.031 2.198 -3.448 1.00 97.19 99 PRO A CA 1
ATOM 779 C C . PRO A 1 99 ? -15.230 3.451 -3.072 1.00 97.19 99 PRO A C 1
ATOM 781 O O . PRO A 1 99 ? -14.045 3.365 -2.755 1.00 97.19 99 PRO A O 1
ATOM 784 N N . HIS A 1 100 ? -15.908 4.600 -3.046 1.00 95.94 100 HIS A N 1
ATOM 785 C CA . HIS A 1 100 ? -15.342 5.872 -2.592 1.00 95.94 100 HIS A CA 1
ATOM 786 C C . HIS A 1 100 ? -14.807 5.784 -1.148 1.00 95.94 100 HIS A C 1
ATOM 788 O O . HIS A 1 100 ? -15.286 4.979 -0.347 1.00 95.94 100 HIS A O 1
ATOM 794 N N . GLN A 1 101 ? -13.873 6.669 -0.782 1.00 95.06 101 GLN A N 1
ATOM 795 C CA . GLN A 1 101 ? -13.233 6.723 0.542 1.00 95.06 101 GLN A CA 1
ATOM 796 C C . GLN A 1 101 ? -14.231 6.789 1.719 1.00 95.06 101 GLN A C 1
ATOM 798 O O . GLN A 1 101 ? -13.954 6.286 2.803 1.00 95.06 101 GLN A O 1
ATOM 803 N N . SER A 1 102 ? -15.431 7.334 1.503 1.00 95.81 102 SER A N 1
ATOM 804 C CA . SER A 1 102 ? -16.511 7.372 2.505 1.00 95.81 102 SER A CA 1
ATOM 805 C C . SER A 1 102 ? -17.070 5.997 2.891 1.00 95.81 102 SER A C 1
ATOM 807 O O . SER A 1 102 ? -17.793 5.893 3.877 1.00 95.81 102 SER A O 1
ATOM 809 N N . ALA A 1 103 ? -16.772 4.944 2.127 1.00 97.56 103 ALA A N 1
ATOM 810 C CA . ALA A 1 103 ? -17.125 3.572 2.478 1.00 97.56 103 ALA A CA 1
ATOM 811 C C . ALA A 1 103 ? -16.165 2.951 3.500 1.00 97.56 103 ALA A C 1
ATOM 813 O O . ALA A 1 103 ? -16.404 1.830 3.946 1.00 97.56 103 ALA A O 1
ATOM 814 N N . PHE A 1 104 ? -15.074 3.630 3.844 1.00 98.06 104 PHE A N 1
ATOM 815 C CA . PHE A 1 104 ? -14.116 3.144 4.818 1.00 98.06 104 PHE A CA 1
ATOM 816 C C . PHE A 1 104 ? -14.409 3.718 6.197 1.00 98.06 104 PHE A C 1
ATOM 818 O O . PHE A 1 104 ? -14.812 4.871 6.346 1.00 98.06 104 PHE A O 1
ATOM 825 N N . GLY A 1 105 ? -14.181 2.899 7.213 1.00 98.06 105 GLY A N 1
ATOM 826 C CA . GLY A 1 105 ? -14.255 3.299 8.605 1.00 98.06 105 GLY A CA 1
ATOM 827 C C . GLY A 1 105 ? -12.944 3.045 9.327 1.00 98.06 105 GLY A C 1
ATOM 828 O O . GLY A 1 105 ? -12.012 2.437 8.799 1.00 98.06 105 GLY A O 1
ATOM 829 N N . ILE A 1 106 ? -12.882 3.538 10.557 1.00 97.19 106 ILE A N 1
ATOM 830 C CA . ILE A 1 106 ? -11.710 3.447 11.414 1.00 97.19 106 ILE A CA 1
ATOM 831 C C . ILE A 1 106 ? -12.112 2.919 12.785 1.00 97.19 106 ILE A C 1
ATOM 833 O O . ILE A 1 106 ? -13.103 3.347 13.376 1.00 97.19 106 ILE A O 1
ATOM 837 N N . THR A 1 107 ? -11.308 2.004 13.307 1.00 96.94 107 THR A N 1
ATOM 838 C CA . THR A 1 107 ? -11.343 1.588 14.705 1.00 96.94 107 THR A CA 1
ATOM 839 C C . THR A 1 107 ? -10.022 1.981 15.349 1.00 96.94 107 THR A C 1
ATOM 841 O O . THR A 1 107 ? -8.956 1.588 14.878 1.00 96.94 107 THR A O 1
ATOM 844 N N . ILE A 1 108 ? -10.098 2.758 16.429 1.00 95.25 108 ILE A N 1
ATOM 845 C CA . ILE A 1 108 ? -8.942 3.170 17.228 1.00 95.25 108 ILE A CA 1
ATOM 846 C C . ILE A 1 108 ? -9.084 2.557 18.616 1.00 95.25 108 ILE A C 1
ATOM 848 O O . ILE A 1 108 ? -10.134 2.652 19.249 1.00 95.25 108 ILE A O 1
ATOM 852 N N . THR A 1 109 ? -8.012 1.937 19.083 1.00 92.81 109 THR A N 1
ATOM 853 C CA . TH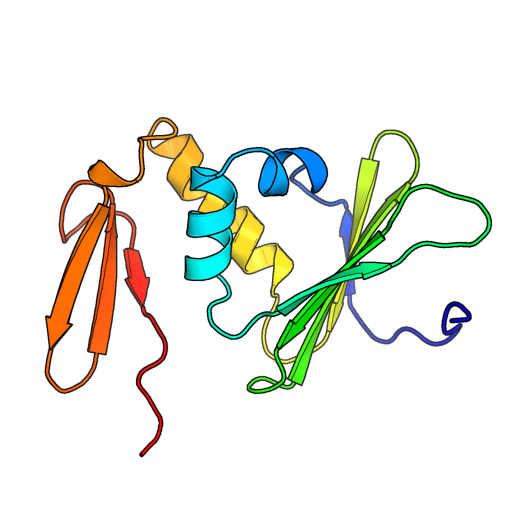R A 1 109 ? -7.849 1.431 20.447 1.00 92.81 109 THR A CA 1
ATOM 854 C C . THR A 1 109 ? -6.558 2.011 21.030 1.00 92.81 109 THR A C 1
ATOM 856 O O . THR A 1 109 ? -5.733 2.515 20.265 1.00 92.81 109 THR A O 1
ATOM 859 N N . PRO A 1 110 ? -6.314 1.907 22.348 1.00 92.94 110 PRO A N 1
ATOM 860 C CA . PRO A 1 110 ? -5.051 2.361 22.934 1.00 92.94 110 PRO A CA 1
ATOM 861 C C . PRO A 1 110 ? -3.795 1.714 22.327 1.00 92.94 110 PRO A C 1
ATOM 863 O O . PRO A 1 110 ? -2.715 2.279 22.441 1.00 92.94 110 PRO A O 1
ATOM 866 N N . SER A 1 111 ? -3.920 0.539 21.699 1.00 90.81 111 SER A N 1
ATOM 867 C CA . SER A 1 111 ? -2.792 -0.243 21.183 1.00 90.81 111 SER A CA 1
ATOM 868 C C . SER A 1 111 ? -2.810 -0.462 19.671 1.00 90.81 111 SER A C 1
ATOM 870 O O . SER A 1 111 ? -1.971 -1.208 19.177 1.00 90.81 111 SER A O 1
ATOM 872 N N . ALA A 1 112 ? -3.784 0.083 18.935 1.00 91.75 112 ALA A N 1
ATOM 873 C CA . ALA A 1 112 ? -3.906 -0.147 17.495 1.00 91.75 112 ALA A CA 1
ATOM 874 C C . ALA A 1 112 ? -4.834 0.858 16.813 1.00 91.75 112 ALA A C 1
ATOM 876 O O . ALA A 1 112 ? -5.871 1.238 17.362 1.00 91.75 112 ALA A O 1
ATOM 877 N N . GLN A 1 113 ? -4.512 1.172 15.560 1.00 95.12 113 GLN A N 1
ATOM 878 C CA . GLN A 1 113 ? -5.397 1.849 14.622 1.00 95.12 113 GLN A CA 1
ATOM 879 C C . GLN A 1 113 ? -5.629 0.942 13.412 1.00 95.12 113 GLN A C 1
ATOM 881 O O . GLN A 1 113 ? -4.683 0.433 12.811 1.00 95.12 113 GLN A O 1
ATOM 886 N N . ARG A 1 114 ? -6.896 0.740 13.050 1.00 96.50 114 ARG A N 1
ATOM 887 C CA . ARG A 1 114 ? -7.302 -0.137 11.950 1.00 96.50 114 ARG A CA 1
ATOM 888 C C . ARG A 1 114 ? -8.293 0.567 11.041 1.00 96.50 114 ARG A C 1
ATOM 890 O O . ARG A 1 114 ? -9.318 1.049 11.518 1.00 96.50 114 ARG A O 1
ATOM 897 N N . ILE A 1 115 ? -8.008 0.581 9.745 1.00 98.00 115 ILE A N 1
ATOM 898 C CA . ILE A 1 115 ? -8.938 1.023 8.703 1.00 98.00 115 ILE A CA 1
ATOM 899 C C . ILE A 1 115 ? -9.628 -0.207 8.125 1.00 98.00 115 ILE A C 1
ATOM 901 O O . ILE A 1 115 ? -8.976 -1.221 7.884 1.00 98.00 115 ILE A O 1
ATOM 905 N N . TRP A 1 116 ? -10.933 -0.137 7.904 1.00 98.12 116 TRP A N 1
ATOM 906 C CA . TRP A 1 116 ? -11.727 -1.228 7.343 1.00 98.12 116 TRP A CA 1
ATOM 907 C C . TRP A 1 116 ? -12.657 -0.719 6.251 1.00 98.12 116 TRP A C 1
ATOM 909 O O . TRP A 1 116 ? -13.039 0.450 6.235 1.00 98.12 116 TRP A O 1
ATOM 919 N N . LEU A 1 117 ? -13.015 -1.601 5.323 1.00 98.25 117 LEU A N 1
ATOM 920 C CA . LEU A 1 117 ? -13.871 -1.288 4.188 1.00 98.25 117 LEU A CA 1
ATOM 921 C C . LEU A 1 117 ? -15.297 -1.813 4.400 1.00 98.25 117 LEU A C 1
ATOM 923 O O . LEU A 1 117 ? -15.500 -3.010 4.594 1.00 98.25 117 LEU A O 1
ATOM 927 N N . ARG A 1 118 ? -16.287 -0.920 4.271 1.00 97.12 118 ARG A N 1
ATOM 928 C CA . ARG A 1 118 ? -17.746 -1.101 4.432 1.00 97.12 118 ARG A CA 1
ATOM 929 C C . ARG A 1 118 ? -18.199 -1.488 5.836 1.00 97.12 118 ARG A C 1
ATOM 931 O O . ARG A 1 118 ? -19.094 -0.840 6.369 1.00 97.12 118 ARG A O 1
ATOM 938 N N . THR A 1 119 ? -17.613 -2.522 6.426 1.00 96.81 119 THR A N 1
ATOM 939 C CA . THR A 1 119 ? -17.937 -2.993 7.778 1.00 96.81 119 THR A CA 1
ATOM 940 C C . THR A 1 119 ? -16.657 -3.302 8.563 1.00 96.81 119 THR A C 1
ATOM 942 O O . THR A 1 119 ? -15.634 -3.609 7.947 1.00 96.81 119 THR A O 1
ATOM 945 N N . PRO A 1 120 ? -16.688 -3.266 9.910 1.00 96.25 120 PRO A N 1
ATOM 946 C CA . PRO A 1 120 ? -15.529 -3.609 10.744 1.00 96.25 120 PRO A CA 1
ATOM 947 C C . PRO A 1 120 ? -14.939 -5.008 10.500 1.00 96.25 120 PRO A C 1
ATOM 949 O O . PRO A 1 120 ? -13.746 -5.208 10.717 1.00 96.25 120 PRO A O 1
ATOM 952 N N . ASP A 1 121 ? -15.755 -5.951 10.018 1.00 95.12 121 ASP A N 1
ATOM 953 C CA . ASP A 1 121 ? -15.350 -7.329 9.700 1.00 95.12 121 ASP A CA 1
ATOM 954 C C . ASP A 1 121 ? -14.903 -7.515 8.234 1.00 95.12 121 ASP A C 1
ATOM 956 O O . ASP A 1 121 ? -14.554 -8.621 7.819 1.00 95.12 121 ASP A O 1
ATOM 960 N N . GLY A 1 122 ? -14.936 -6.449 7.428 1.00 95.06 122 GLY A N 1
ATOM 961 C CA . GLY A 1 122 ? -14.519 -6.461 6.029 1.00 95.06 122 GLY A CA 1
ATOM 962 C C . GLY A 1 122 ? -12.994 -6.453 5.831 1.00 95.06 122 GLY A C 1
ATOM 963 O O . GLY A 1 122 ? -12.213 -6.557 6.787 1.00 95.06 122 GLY A O 1
ATOM 964 N N . PRO A 1 123 ? -12.535 -6.295 4.572 1.00 96.31 123 PRO A N 1
ATOM 965 C CA . PRO A 1 123 ? -11.128 -6.037 4.279 1.00 96.31 123 PRO A CA 1
ATOM 966 C C . PRO A 1 123 ? -10.606 -4.882 5.135 1.00 96.31 123 PRO A C 1
ATOM 968 O O . PRO A 1 123 ? -11.281 -3.864 5.293 1.00 96.31 123 PRO A O 1
ATOM 971 N N . SER A 1 124 ? -9.424 -5.052 5.720 1.00 96.94 124 SER A N 1
ATOM 972 C CA . SER A 1 124 ? -8.884 -4.087 6.672 1.00 96.94 124 SER A CA 1
ATOM 973 C C . SER A 1 124 ? -7.363 -4.039 6.669 1.00 96.94 124 SER A C 1
ATOM 975 O O . SER A 1 124 ? -6.688 -5.014 6.334 1.00 96.94 124 SER A O 1
ATOM 977 N N . TRP A 1 125 ? -6.844 -2.889 7.089 1.00 97.12 125 TRP A N 1
ATOM 978 C CA . TRP A 1 125 ? -5.430 -2.555 7.157 1.00 97.12 125 TRP A CA 1
ATOM 979 C C . TRP A 1 125 ? -5.116 -2.041 8.558 1.00 97.12 125 TRP A C 1
ATOM 981 O O . TRP A 1 125 ? -5.802 -1.154 9.072 1.00 97.12 125 TRP A O 1
ATOM 991 N N . ASN A 1 126 ? -4.088 -2.610 9.182 1.00 95.19 126 ASN A N 1
ATOM 992 C CA . ASN A 1 126 ? -3.553 -2.086 10.431 1.00 95.19 126 ASN A CA 1
ATOM 993 C C . ASN A 1 126 ? -2.549 -0.992 10.092 1.00 95.19 126 ASN A C 1
ATOM 995 O O . ASN A 1 126 ? -1.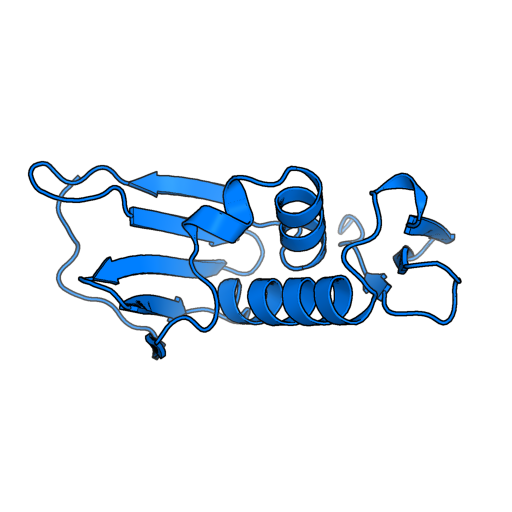643 -1.220 9.291 1.00 95.19 126 ASN A O 1
ATOM 999 N N . LEU A 1 127 ? -2.719 0.176 10.700 1.00 92.38 127 LEU A N 1
ATOM 1000 C CA . LEU A 1 127 ? -1.758 1.258 10.570 1.00 92.38 127 LEU A CA 1
ATOM 1001 C C . LEU A 1 127 ? -0.653 1.105 11.619 1.00 92.38 127 LEU A C 1
ATOM 1003 O O . LEU A 1 127 ? -0.897 0.504 12.674 1.00 92.38 127 LEU A O 1
ATOM 1007 N N . PRO A 1 128 ? 0.554 1.633 11.351 1.00 88.06 128 PRO A N 1
ATOM 1008 C CA . PRO A 1 128 ? 1.628 1.629 12.321 1.00 88.06 128 PRO A CA 1
ATOM 1009 C C . PRO A 1 128 ? 1.157 2.366 13.567 1.00 88.06 128 PRO A C 1
ATOM 1011 O O . PRO A 1 128 ? 0.643 3.482 13.505 1.00 88.06 128 PRO A O 1
ATOM 1014 N N . THR A 1 129 ? 1.322 1.734 14.717 1.00 81.94 129 THR A N 1
ATOM 1015 C CA . THR A 1 129 ? 1.273 2.444 15.988 1.00 81.94 129 THR A CA 1
ATOM 1016 C C . THR A 1 129 ? 2.616 3.115 16.180 1.00 81.94 129 THR A C 1
ATOM 1018 O O . THR A 1 129 ? 3.637 2.446 16.010 1.00 81.94 129 THR A O 1
ATOM 1021 N N . SER A 1 130 ? 2.631 4.399 16.542 1.00 65.50 130 SER A N 1
ATOM 1022 C CA . SER A 1 130 ? 3.872 5.067 16.932 1.00 65.50 130 SER A CA 1
ATOM 1023 C C . SER A 1 130 ? 4.615 4.186 17.933 1.00 65.50 130 SER A C 1
ATOM 1025 O O . SER A 1 130 ? 4.069 3.844 18.983 1.00 65.50 130 SER A O 1
ATOM 1027 N N . ALA A 1 131 ? 5.832 3.777 17.581 1.00 56.75 131 ALA A N 1
ATOM 1028 C CA . ALA A 1 131 ? 6.740 3.210 18.556 1.00 56.75 131 ALA A CA 1
ATOM 1029 C C . ALA A 1 131 ? 7.080 4.342 19.532 1.00 56.75 131 ALA A C 1
ATOM 1031 O O . ALA A 1 131 ? 7.623 5.365 19.114 1.00 56.75 131 ALA A O 1
ATOM 1032 N N . THR A 1 132 ? 6.650 4.195 20.783 1.00 43.84 132 THR A N 1
ATOM 1033 C CA . THR A 1 132 ? 7.060 5.068 21.888 1.00 43.84 132 THR A CA 1
ATOM 1034 C C . THR A 1 132 ? 8.570 5.017 22.075 1.00 43.84 132 THR A C 1
ATOM 1036 O O . THR A 1 132 ? 9.127 3.898 21.984 1.00 43.84 132 THR A O 1
#

Solvent-accessible surface area (backbone atoms only — not comparable to full-atom values): 7729 Å² total; per-residue (Å²): 131,82,84,72,90,75,72,86,50,57,75,43,75,46,93,59,62,68,65,67,42,68,72,37,69,58,48,40,52,43,34,39,54,46,31,74,70,49,47,79,45,79,45,74,50,99,81,66,75,64,25,42,38,36,40,22,79,86,67,60,18,31,27,41,39,37,74,59,81,98,49,34,36,33,36,34,35,55,86,44,60,50,60,61,36,23,53,53,40,49,52,55,42,50,75,66,66,62,65,61,69,86,46,48,49,75,49,79,55,102,86,43,39,33,41,19,42,77,42,89,88,40,65,67,37,70,50,87,62,84,83,127

pLDDT: mean 88.61, std 14.01, range [36.31, 98.25]

Foldseek 3Di:
DDDDPDAPFDKDWQPDDPVVQPVDPQSVVLLCLLVVQWDWDWDDDPDDDTWIKIARPVQRKIKIWDDDDPIIMITIDTPDPSSVSSVVSSVLCVVVVVDDPVQKDWDDDPVWIKIAGNDPPHDIGTDDDPDD

Radius of gyration: 15.82 Å; Cα contacts (8 Å, |Δi|>4): 223; chains: 1; bounding box: 42×21×46 Å